Protein AF-A0A843TDV5-F1 (afdb_monomer_lite)

Radius of gyration: 25.83 Å; chains: 1; bounding box: 61×22×72 Å

Foldseek 3Di:
DPPVQVVLLVVLLVLLVVLLVQLVVVLVVLVVVLVVLVVVLVVLVVVLVVLVVVCVVPNAPDDDDDVSVVVSVVVSVVSVVVSVVSVVVSVVVCSVVVSVLSVVLSVQSVVLSVCSVVVVDRSVRSVVSVVVSCVVCVVSRD

pLDDT: mean 86.07, std 6.96, range [56.72, 94.44]

Secondary structure (DSSP, 8-state):
--HHHHHHHHHHHHHHHHHHHHHHHHHHHHHHHHHHHHHHHHHHHHHHHHHHHHHHHH--SSSSHHHHHHHHHHHHHHHHHHHHHHHHHHHHTTHHHHHHHHHHHHHHHHHHHHHHHTT-S-HHHHHHHHHHHHHH-HHHH-

Sequence (142 aa):
MQPATEDIRSFLETRIHDNLQKIDRKADRLKRVNVQMQSGNLVLTTVATLL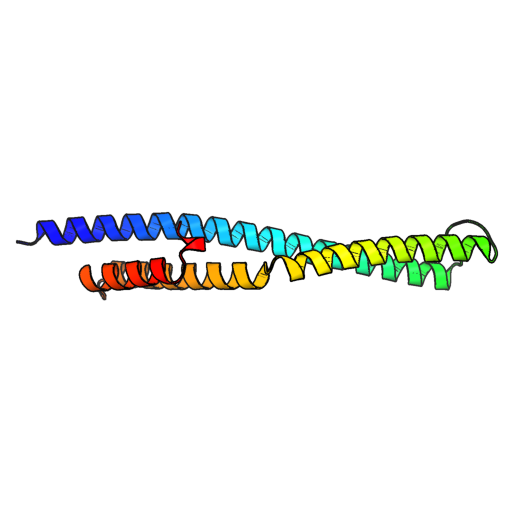AGLTAATGPMVGEGTPAWRWTCGAIAVITAAAGLFAGFHQRFRLPEKLANTLSCAGRLRSLELGLRLTRLSPQEASHEYEQLIATYPEDIA

Structure (mmCIF, N/CA/C/O backbone):
data_AF-A0A843TDV5-F1
#
_entry.id   AF-A0A843TDV5-F1
#
loop_
_atom_site.group_PDB
_atom_site.id
_atom_site.type_symbol
_atom_site.label_atom_id
_atom_site.label_alt_id
_atom_site.label_comp_id
_atom_site.label_asym_id
_atom_site.label_entity_id
_atom_site.label_seq_id
_atom_site.pdbx_PDB_ins_code
_atom_site.Cartn_x
_atom_site.Cartn_y
_atom_site.Cartn_z
_atom_site.occupancy
_atom_site.B_iso_or_equiv
_atom_site.auth_seq_id
_atom_site.auth_comp_id
_atom_site.auth_asym_id
_atom_site.auth_atom_id
_atom_site.pdbx_PDB_model_num
ATOM 1 N N . MET A 1 1 ? -32.174 -3.715 35.049 1.00 56.72 1 MET A N 1
ATOM 2 C CA . MET A 1 1 ? -31.804 -2.515 34.259 1.00 56.72 1 MET A CA 1
ATOM 3 C C . MET A 1 1 ? -30.673 -2.804 33.252 1.00 56.72 1 MET A C 1
ATOM 5 O O . MET A 1 1 ? -29.926 -1.902 32.917 1.00 56.72 1 MET A O 1
ATOM 9 N N . GLN A 1 2 ? -30.564 -4.040 32.738 1.00 60.31 2 GLN A N 1
ATOM 10 C CA . GLN A 1 2 ? -29.501 -4.496 31.823 1.00 60.31 2 GLN A CA 1
ATOM 11 C C . GLN A 1 2 ? -29.747 -4.370 30.294 1.00 60.31 2 GLN A C 1
ATOM 13 O O . GLN A 1 2 ? -28.745 -4.411 29.581 1.00 60.31 2 GLN A O 1
ATOM 18 N N . PRO A 1 3 ? -30.972 -4.172 29.750 1.00 68.62 3 PRO A N 1
ATOM 19 C CA . PRO A 1 3 ? -31.183 -4.312 28.301 1.00 68.62 3 PRO A CA 1
ATOM 20 C C . PRO A 1 3 ? -30.514 -3.202 27.469 1.00 68.62 3 PRO A C 1
ATOM 22 O O . PRO A 1 3 ? -29.982 -3.473 26.401 1.00 68.62 3 PRO A O 1
ATOM 25 N N . ALA A 1 4 ? -30.434 -1.969 27.984 1.00 76.06 4 ALA A N 1
ATOM 26 C CA . ALA A 1 4 ? -29.880 -0.838 27.229 1.00 76.06 4 ALA A CA 1
ATOM 27 C C . ALA A 1 4 ? -28.370 -0.960 26.932 1.00 76.06 4 ALA A C 1
ATOM 29 O O . ALA A 1 4 ? -27.887 -0.472 25.915 1.00 76.06 4 ALA A O 1
ATOM 30 N N . THR A 1 5 ? -27.605 -1.610 27.810 1.00 78.69 5 THR A N 1
ATOM 31 C CA . THR A 1 5 ? -26.153 -1.803 27.630 1.00 78.69 5 THR A CA 1
ATOM 32 C C . THR A 1 5 ? -25.812 -2.857 26.581 1.00 78.69 5 THR A C 1
ATOM 34 O O . THR A 1 5 ? -24.770 -2.762 25.934 1.00 78.69 5 THR A O 1
ATOM 37 N N . GLU A 1 6 ? -26.678 -3.853 26.4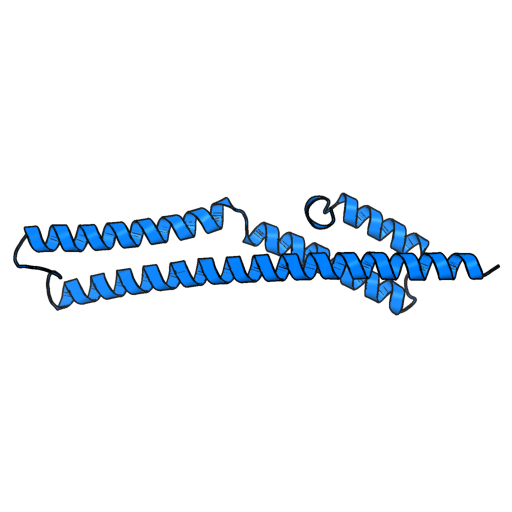13 1.00 82.31 6 GLU A N 1
ATOM 38 C CA . GLU A 1 6 ? -26.484 -4.949 25.462 1.00 82.31 6 GLU A CA 1
ATOM 39 C C . GLU A 1 6 ? -26.768 -4.485 24.021 1.00 82.31 6 GLU A C 1
ATOM 41 O O . GLU A 1 6 ? -25.994 -4.779 23.105 1.00 82.31 6 GLU A O 1
ATOM 46 N N . ASP A 1 7 ? -27.775 -3.622 23.849 1.00 86.69 7 ASP A N 1
ATOM 47 C CA . ASP A 1 7 ? -28.064 -2.942 22.579 1.00 86.69 7 ASP A CA 1
ATOM 48 C C . ASP A 1 7 ? -26.905 -2.032 22.132 1.00 86.69 7 ASP A C 1
ATOM 50 O O . ASP A 1 7 ? -26.486 -2.063 20.975 1.00 86.69 7 ASP A O 1
ATOM 54 N N . ILE A 1 8 ? -26.321 -1.254 23.052 1.00 87.06 8 ILE A N 1
ATOM 55 C CA . ILE A 1 8 ? -25.187 -0.368 22.735 1.00 87.06 8 ILE A CA 1
ATOM 56 C C . ILE A 1 8 ? -23.956 -1.176 22.311 1.00 87.06 8 ILE A C 1
ATOM 58 O O . ILE A 1 8 ? -23.283 -0.813 21.344 1.00 87.06 8 ILE A O 1
ATOM 62 N N . ARG A 1 9 ? -23.660 -2.283 23.006 1.00 88.00 9 ARG A N 1
ATOM 63 C CA . ARG A 1 9 ? -22.529 -3.155 22.664 1.00 88.00 9 ARG A CA 1
ATOM 64 C C . ARG A 1 9 ? -22.691 -3.747 21.266 1.00 88.00 9 ARG A C 1
ATOM 66 O O . ARG A 1 9 ? -21.763 -3.643 20.470 1.00 88.00 9 ARG A O 1
ATOM 73 N N . SER A 1 10 ? -23.840 -4.350 20.969 1.00 89.50 10 SER A N 1
ATOM 74 C CA . SER A 1 10 ? -24.077 -4.991 19.668 1.00 89.50 10 SER A CA 1
ATOM 75 C C . SER A 1 10 ? -24.023 -3.985 18.511 1.00 89.50 10 SER A C 1
ATOM 77 O O . SER A 1 10 ? -23.451 -4.271 17.453 1.00 89.50 10 SER A O 1
ATOM 79 N N . PHE A 1 11 ? -24.523 -2.765 18.731 1.00 90.75 11 PHE A N 1
ATOM 80 C CA . PHE A 1 11 ? -24.392 -1.666 17.779 1.00 90.75 11 PHE A CA 1
ATOM 81 C C . PHE A 1 11 ? -22.925 -1.269 17.537 1.00 90.75 11 PHE A C 1
ATOM 83 O O . PHE A 1 11 ? -22.502 -1.149 16.384 1.00 90.75 11 PHE A O 1
ATOM 90 N N . LEU A 1 12 ? -22.133 -1.097 18.602 1.00 91.19 12 LEU A N 1
ATOM 91 C CA . LEU A 1 12 ? -20.700 -0.780 18.515 1.00 91.19 12 LEU A CA 1
ATOM 92 C C . LEU A 1 12 ? -19.911 -1.875 17.801 1.00 91.19 12 LEU A C 1
ATOM 94 O O . LEU A 1 12 ? -19.130 -1.571 16.901 1.00 91.19 12 LEU A O 1
ATOM 98 N N . GLU A 1 13 ? -20.137 -3.136 18.161 1.00 91.56 13 GLU A N 1
ATOM 99 C CA . GLU A 1 13 ? -19.485 -4.278 17.519 1.00 91.56 13 GLU A CA 1
ATOM 100 C C . GLU A 1 13 ? -19.772 -4.310 16.018 1.00 91.56 13 GLU A C 1
ATOM 102 O O . GLU A 1 13 ? -18.842 -4.443 15.223 1.00 91.56 13 GLU A O 1
ATOM 107 N N . THR A 1 14 ? -21.031 -4.102 15.621 1.00 92.69 14 THR A N 1
ATOM 108 C CA . THR A 1 14 ? -21.425 -4.052 14.204 1.00 92.69 14 THR A CA 1
ATOM 109 C C . THR A 1 14 ? -20.711 -2.916 13.472 1.00 92.69 14 THR A C 1
ATOM 111 O O . THR A 1 14 ? -20.121 -3.124 12.414 1.00 92.69 14 THR A O 1
ATOM 114 N N . ARG A 1 15 ? -20.689 -1.711 14.056 1.00 91.94 15 ARG A N 1
ATOM 115 C CA . ARG A 1 15 ? -20.025 -0.539 13.461 1.00 91.94 15 ARG A CA 1
ATOM 116 C C . ARG A 1 15 ? -18.518 -0.726 13.307 1.00 91.94 15 ARG A C 1
ATOM 118 O O . ARG A 1 15 ? -17.964 -0.371 12.264 1.00 91.94 15 ARG A O 1
ATOM 125 N N . ILE A 1 16 ? -17.862 -1.263 14.333 1.00 92.75 16 ILE A N 1
ATOM 126 C CA . ILE A 1 16 ? -16.425 -1.548 14.313 1.00 92.75 16 ILE A CA 1
ATOM 127 C C . ILE A 1 16 ? -16.132 -2.596 13.244 1.00 92.75 16 ILE A C 1
ATOM 129 O O . ILE A 1 16 ? -15.230 -2.389 12.435 1.00 92.75 16 ILE A O 1
ATOM 133 N N . HIS A 1 17 ? -16.921 -3.669 13.192 1.00 93.62 17 HIS A N 1
ATOM 134 C CA . HIS A 1 17 ? -16.758 -4.737 12.215 1.00 93.62 17 HIS A CA 1
ATOM 135 C C . HIS A 1 17 ? -16.915 -4.235 10.770 1.00 93.62 17 HIS A C 1
ATOM 137 O O . HIS A 1 17 ? -16.047 -4.486 9.931 1.00 93.62 17 HIS A O 1
ATOM 143 N N . ASP A 1 18 ? -17.963 -3.455 10.488 1.00 93.62 18 ASP A N 1
ATOM 144 C CA . ASP A 1 18 ? -18.204 -2.870 9.164 1.00 93.62 18 ASP A CA 1
ATOM 145 C C . ASP A 1 18 ? -17.042 -1.976 8.712 1.00 93.62 18 ASP A C 1
ATOM 147 O O . ASP A 1 18 ? -16.581 -2.049 7.567 1.00 93.62 18 ASP A O 1
ATOM 151 N N . ASN A 1 19 ? -16.540 -1.121 9.605 1.00 92.50 19 ASN A N 1
ATOM 152 C CA . ASN A 1 19 ? -15.443 -0.212 9.279 1.00 92.50 19 ASN A CA 1
ATOM 153 C C . 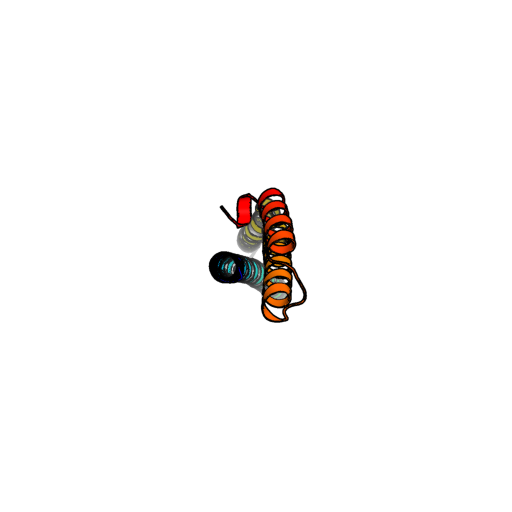ASN A 1 19 ? -14.103 -0.935 9.147 1.00 92.50 19 ASN A C 1
ATOM 155 O O . ASN A 1 19 ? -13.319 -0.608 8.255 1.00 92.50 19 ASN A O 1
ATOM 159 N N . LEU A 1 20 ? -13.871 -1.968 9.952 1.00 93.00 20 LEU A N 1
ATOM 160 C CA . LEU A 1 20 ? -12.713 -2.842 9.819 1.00 93.00 20 LEU A CA 1
ATOM 161 C C . LEU A 1 20 ? -12.721 -3.535 8.451 1.00 93.00 20 LEU A C 1
ATOM 163 O O . LEU A 1 20 ? -11.707 -3.518 7.755 1.00 93.00 20 LEU A O 1
ATOM 167 N N . GLN A 1 21 ? -13.874 -4.034 7.996 1.00 94.44 21 GLN A N 1
ATOM 168 C CA . GLN A 1 21 ? -13.994 -4.644 6.671 1.00 94.44 21 GLN A CA 1
ATOM 169 C C . GLN A 1 21 ? -13.703 -3.645 5.536 1.00 94.44 21 GLN A C 1
ATOM 171 O O . GLN A 1 21 ? -13.063 -4.000 4.541 1.00 94.44 21 GLN A O 1
ATOM 176 N N . LYS A 1 22 ? -14.148 -2.387 5.660 1.00 92.94 22 LYS A N 1
ATOM 177 C CA . LYS A 1 22 ? -13.828 -1.326 4.687 1.00 92.94 22 LYS A CA 1
ATOM 178 C C . LYS A 1 22 ? -12.331 -1.024 4.650 1.00 92.94 22 LYS A C 1
ATOM 180 O O . LYS A 1 22 ? -11.750 -0.950 3.563 1.00 92.94 22 LYS A O 1
ATOM 185 N N . ILE A 1 23 ? -11.710 -0.884 5.818 1.00 92.94 23 ILE A N 1
ATOM 186 C CA . ILE A 1 23 ? -10.284 -0.584 5.953 1.00 92.94 23 ILE A CA 1
ATOM 187 C C . ILE A 1 23 ? -9.433 -1.737 5.424 1.00 92.94 23 ILE A C 1
ATOM 189 O O . ILE A 1 23 ? -8.487 -1.485 4.683 1.00 92.94 23 ILE A O 1
ATOM 193 N N . ASP A 1 24 ? -9.797 -2.990 5.700 1.00 92.44 24 ASP A N 1
ATOM 194 C CA . ASP A 1 24 ? -9.093 -4.161 5.168 1.00 92.44 24 ASP A CA 1
ATOM 195 C C . ASP A 1 24 ? -9.138 -4.196 3.636 1.00 92.44 24 ASP A C 1
ATOM 197 O O . ASP A 1 24 ? -8.106 -4.357 2.982 1.00 92.44 24 ASP A O 1
ATOM 201 N N . ARG A 1 25 ? -10.304 -3.932 3.028 1.00 93.44 25 ARG A N 1
ATOM 202 C CA . ARG A 1 25 ? -10.416 -3.828 1.562 1.00 93.44 25 ARG A CA 1
ATOM 203 C C . ARG A 1 25 ? -9.539 -2.704 1.002 1.00 93.44 25 ARG A C 1
ATOM 205 O O . ARG A 1 25 ? -8.927 -2.870 -0.058 1.00 93.44 25 ARG A O 1
ATOM 212 N N . LYS A 1 26 ? -9.469 -1.561 1.695 1.00 91.75 26 LYS A N 1
ATOM 213 C CA . LYS A 1 26 ? -8.613 -0.425 1.314 1.00 91.75 26 LYS A CA 1
ATOM 214 C C . LYS A 1 26 ? -7.131 -0.796 1.420 1.00 91.75 26 LYS A C 1
ATOM 216 O O . LYS A 1 26 ? -6.387 -0.559 0.467 1.00 91.75 26 LYS A O 1
ATOM 221 N N . ALA A 1 27 ? -6.724 -1.438 2.514 1.00 91.56 27 ALA A N 1
ATOM 222 C CA . ALA A 1 27 ? -5.366 -1.922 2.738 1.00 91.56 27 ALA A CA 1
ATOM 223 C C . ALA A 1 27 ? -4.950 -2.944 1.670 1.00 91.56 27 ALA A C 1
ATOM 225 O O . ALA A 1 27 ? -3.884 -2.807 1.072 1.00 91.56 27 ALA A O 1
ATOM 226 N N . ASP A 1 28 ? -5.814 -3.905 1.340 1.00 92.56 28 ASP A N 1
ATOM 227 C CA . ASP A 1 28 ? -5.557 -4.905 0.300 1.00 92.56 28 ASP A CA 1
ATOM 228 C C . ASP A 1 28 ? -5.419 -4.291 -1.092 1.00 92.56 28 ASP A C 1
ATOM 230 O O . ASP A 1 28 ? -4.603 -4.739 -1.907 1.00 92.56 28 ASP A O 1
ATOM 234 N N . ARG A 1 29 ? -6.223 -3.266 -1.396 1.00 90.75 29 ARG A N 1
ATOM 235 C CA . ARG A 1 29 ? -6.111 -2.527 -2.656 1.00 90.75 29 ARG A CA 1
ATOM 236 C C . ARG A 1 29 ? -4.788 -1.766 -2.717 1.00 90.75 29 ARG A C 1
ATOM 238 O O . ARG A 1 29 ? -4.081 -1.879 -3.716 1.00 90.75 29 ARG A O 1
ATOM 245 N N . LEU A 1 30 ? -4.430 -1.045 -1.653 1.00 89.44 30 LEU A N 1
ATOM 246 C CA . LEU A 1 30 ? -3.163 -0.314 -1.561 1.00 89.44 30 LEU A CA 1
ATOM 247 C C . LEU A 1 30 ? -1.959 -1.257 -1.647 1.00 89.44 30 LEU A C 1
ATOM 249 O O . LEU A 1 30 ? -1.023 -0.979 -2.392 1.00 89.44 30 LEU A O 1
ATOM 253 N N . LYS A 1 31 ? -2.007 -2.408 -0.969 1.00 89.75 31 LYS A N 1
ATOM 254 C CA . LYS A 1 31 ? -0.968 -3.441 -1.027 1.00 89.75 31 LYS A CA 1
ATOM 255 C C . LYS A 1 31 ? -0.793 -3.979 -2.444 1.00 89.75 31 LYS A C 1
ATOM 257 O O . LYS A 1 31 ? 0.337 -4.068 -2.915 1.00 89.75 31 LYS A O 1
ATOM 262 N N . ARG A 1 32 ? -1.888 -4.297 -3.145 1.00 89.94 32 ARG A N 1
ATOM 263 C CA . ARG A 1 32 ? -1.835 -4.764 -4.541 1.00 89.94 32 ARG A CA 1
ATOM 264 C C . ARG A 1 32 ? -1.217 -3.726 -5.468 1.00 89.94 32 ARG A C 1
ATOM 266 O O . ARG A 1 32 ? -0.315 -4.075 -6.220 1.00 89.94 32 ARG A O 1
ATOM 273 N N . VAL A 1 33 ? -1.643 -2.467 -5.374 1.00 87.12 33 VAL A N 1
ATOM 274 C CA . VAL A 1 33 ? -1.075 -1.375 -6.181 1.00 87.12 33 VAL A CA 1
ATOM 275 C C . VAL A 1 33 ? 0.411 -1.185 -5.870 1.00 87.12 33 VAL A C 1
ATOM 277 O O . VAL A 1 33 ? 1.221 -1.084 -6.786 1.00 87.12 33 VAL A O 1
ATOM 280 N N . ASN A 1 34 ? 0.787 -1.208 -4.589 1.00 85.81 34 ASN A N 1
ATOM 281 C CA . ASN A 1 34 ? 2.176 -1.092 -4.156 1.00 85.81 34 ASN A CA 1
ATOM 282 C C . ASN A 1 34 ? 3.051 -2.218 -4.728 1.00 85.81 34 ASN A C 1
ATOM 284 O O . ASN A 1 34 ? 4.105 -1.947 -5.297 1.00 85.81 34 ASN A O 1
ATOM 288 N N . VAL A 1 35 ? 2.593 -3.470 -4.622 1.00 87.50 35 VAL A N 1
ATOM 289 C CA . VAL A 1 35 ? 3.300 -4.638 -5.167 1.00 87.50 35 VAL A CA 1
ATOM 290 C C . VAL A 1 35 ? 3.402 -4.551 -6.686 1.00 87.50 35 VAL A C 1
ATOM 292 O O . VAL A 1 35 ? 4.491 -4.740 -7.212 1.00 87.50 35 VAL A O 1
ATOM 295 N N . GLN A 1 36 ? 2.317 -4.204 -7.385 1.00 85.94 36 GLN A N 1
ATOM 296 C CA . GLN A 1 36 ? 2.310 -4.070 -8.846 1.00 85.94 36 GLN A CA 1
ATOM 297 C C . GLN A 1 36 ? 3.285 -2.993 -9.340 1.00 85.94 36 GLN A C 1
ATOM 299 O O . GLN A 1 36 ? 4.017 -3.222 -10.302 1.00 85.94 36 GLN A O 1
ATOM 304 N N . MET A 1 37 ? 3.330 -1.835 -8.674 1.00 81.12 37 MET A N 1
ATOM 305 C CA . MET A 1 37 ? 4.267 -0.762 -9.019 1.00 81.12 37 MET A CA 1
ATOM 306 C C . MET A 1 37 ? 5.719 -1.174 -8.765 1.00 81.12 37 MET A C 1
ATOM 308 O O . MET A 1 37 ? 6.573 -0.963 -9.626 1.00 81.12 37 MET A O 1
ATOM 312 N N . GLN A 1 38 ? 6.003 -1.798 -7.616 1.00 83.56 38 GLN A N 1
ATOM 313 C CA . GLN A 1 38 ? 7.354 -2.261 -7.292 1.00 83.56 38 GLN A CA 1
ATOM 314 C C . GLN A 1 38 ? 7.824 -3.367 -8.240 1.00 83.56 38 GLN A C 1
ATOM 316 O O . GLN A 1 38 ? 8.940 -3.290 -8.752 1.00 83.56 38 GLN A O 1
ATOM 321 N N . SER A 1 39 ? 6.976 -4.359 -8.529 1.00 83.31 39 SER A N 1
ATOM 322 C CA . SER A 1 39 ? 7.317 -5.432 -9.465 1.00 83.31 39 SER A CA 1
ATOM 323 C C . SER A 1 39 ? 7.511 -4.904 -10.884 1.00 83.31 39 SER A C 1
ATOM 325 O O . SER A 1 39 ? 8.446 -5.318 -11.558 1.00 83.31 39 SER A O 1
ATOM 327 N N . GLY A 1 40 ? 6.672 -3.962 -11.332 1.00 83.06 40 GLY A N 1
ATOM 328 C CA . GLY A 1 40 ? 6.801 -3.346 -12.654 1.00 83.06 40 GLY A CA 1
ATOM 329 C C . GLY A 1 40 ? 8.120 -2.591 -12.811 1.00 83.06 40 GLY A C 1
ATOM 330 O O . GLY A 1 40 ? 8.822 -2.778 -13.804 1.00 83.06 40 GLY A O 1
ATOM 331 N N . ASN A 1 41 ? 8.501 -1.807 -11.798 1.00 82.38 41 ASN A N 1
ATOM 332 C CA . ASN A 1 41 ? 9.791 -1.124 -11.785 1.00 82.38 41 ASN A CA 1
ATOM 333 C C . ASN A 1 41 ? 10.961 -2.119 -11.815 1.00 82.38 41 ASN A C 1
ATOM 335 O O . ASN A 1 41 ? 11.874 -1.959 -12.618 1.00 82.38 41 ASN A O 1
ATOM 339 N N . LEU A 1 42 ? 10.912 -3.174 -10.992 1.00 85.31 42 LEU A N 1
ATOM 340 C CA . LEU A 1 42 ? 11.964 -4.192 -10.940 1.00 85.31 42 LEU A CA 1
ATOM 341 C C . LEU A 1 42 ? 12.140 -4.914 -12.286 1.00 85.31 42 LEU A C 1
ATOM 343 O O . LEU A 1 42 ? 13.263 -5.157 -12.723 1.00 85.31 42 LEU A O 1
ATOM 347 N N . VAL A 1 43 ? 11.039 -5.250 -12.961 1.00 87.19 43 VAL A N 1
ATOM 348 C CA . VAL A 1 43 ? 11.088 -5.896 -14.280 1.00 87.19 43 VAL A CA 1
ATOM 349 C C . VAL A 1 43 ? 11.687 -4.951 -15.318 1.00 87.19 43 VAL A C 1
ATOM 351 O O . VAL A 1 43 ? 12.579 -5.361 -16.054 1.00 87.19 43 VAL A O 1
ATOM 354 N N . LEU A 1 44 ? 11.257 -3.686 -15.356 1.00 82.12 44 LEU A N 1
ATOM 355 C CA . LEU A 1 44 ? 11.787 -2.702 -16.305 1.00 82.12 44 LEU A CA 1
ATOM 356 C C . LEU A 1 44 ? 13.286 -2.459 -16.111 1.00 82.12 44 LEU A C 1
ATOM 358 O O . LEU A 1 44 ? 14.026 -2.441 -17.094 1.00 82.12 44 LEU A O 1
ATOM 362 N N . THR A 1 45 ? 13.750 -2.312 -14.867 1.00 83.06 45 THR A N 1
ATOM 363 C CA . THR A 1 45 ? 15.180 -2.134 -14.583 1.00 83.06 45 THR A CA 1
ATOM 364 C C . THR A 1 45 ? 15.980 -3.381 -14.940 1.00 83.06 45 THR A C 1
ATOM 366 O O . THR A 1 45 ? 17.002 -3.267 -15.609 1.00 83.06 45 THR A O 1
ATOM 369 N N . THR A 1 46 ? 15.483 -4.574 -14.598 1.00 87.69 46 THR A N 1
ATOM 370 C CA . THR A 1 46 ? 16.133 -5.844 -14.959 1.00 87.69 46 THR A CA 1
ATOM 371 C C . THR A 1 46 ? 16.257 -5.997 -16.474 1.00 87.69 46 THR A C 1
ATOM 373 O O . THR A 1 46 ? 17.329 -6.330 -16.974 1.00 87.69 46 THR A O 1
ATOM 376 N N . VAL A 1 47 ? 15.188 -5.705 -17.224 1.00 86.50 47 VAL A N 1
ATOM 377 C CA . VAL A 1 47 ? 15.196 -5.751 -18.693 1.00 86.50 47 VAL A CA 1
ATOM 378 C C . VAL A 1 47 ? 16.173 -4.726 -19.264 1.00 86.50 47 VAL A C 1
ATOM 380 O O . VAL A 1 47 ? 16.960 -5.075 -20.139 1.00 86.50 47 VAL A O 1
ATOM 383 N N . ALA A 1 48 ? 16.188 -3.492 -18.755 1.00 83.31 48 ALA A N 1
ATOM 384 C CA . ALA A 1 48 ? 17.139 -2.473 -19.195 1.00 83.31 48 ALA A CA 1
ATOM 385 C C . ALA A 1 48 ? 18.595 -2.911 -18.968 1.00 83.31 48 ALA A C 1
ATOM 387 O O . ALA A 1 48 ? 19.425 -2.774 -19.867 1.00 83.31 48 ALA A O 1
ATOM 388 N N . THR A 1 49 ? 18.901 -3.482 -17.799 1.00 87.06 49 THR A N 1
ATOM 389 C CA . THR A 1 49 ? 20.241 -3.985 -17.467 1.00 87.06 49 THR A CA 1
ATOM 390 C C . THR A 1 49 ? 20.636 -5.176 -18.335 1.00 87.06 49 THR A C 1
ATOM 392 O O . THR A 1 49 ? 21.765 -5.220 -18.820 1.00 87.06 49 THR A O 1
ATOM 395 N N . LEU A 1 50 ? 19.719 -6.117 -18.581 1.00 88.62 50 LEU A N 1
ATOM 396 C CA . LEU A 1 50 ? 19.970 -7.257 -19.466 1.00 88.62 50 LEU A CA 1
ATOM 397 C C . LEU A 1 50 ? 20.223 -6.810 -20.904 1.00 88.62 50 LEU A C 1
ATOM 399 O O . LEU A 1 50 ? 21.174 -7.276 -21.524 1.00 88.62 50 LEU A O 1
ATOM 403 N N . LEU A 1 51 ? 19.417 -5.880 -21.421 1.00 85.50 51 LEU A N 1
ATOM 404 C CA . LEU A 1 51 ? 19.606 -5.318 -22.756 1.00 85.50 51 LEU A CA 1
ATOM 405 C C . LEU A 1 51 ? 20.943 -4.585 -22.865 1.00 85.50 51 LEU A C 1
ATOM 407 O O . LEU A 1 51 ? 21.673 -4.801 -23.828 1.00 85.50 51 LEU A O 1
ATOM 411 N N . ALA A 1 52 ? 21.303 -3.781 -21.864 1.00 84.38 52 ALA A N 1
ATOM 412 C CA . ALA A 1 52 ? 22.600 -3.116 -21.817 1.00 84.38 52 ALA A CA 1
ATOM 413 C C . ALA A 1 52 ? 23.757 -4.132 -21.824 1.00 84.38 52 ALA A C 1
ATOM 415 O O . ALA A 1 52 ? 24.668 -4.015 -22.642 1.00 84.38 52 ALA A O 1
ATOM 416 N N . GLY A 1 53 ? 23.689 -5.167 -20.981 1.00 87.94 53 GLY A N 1
ATOM 417 C CA . GLY A 1 53 ? 24.701 -6.224 -20.919 1.00 87.94 53 GLY A CA 1
ATOM 418 C C . GLY A 1 53 ? 24.821 -7.018 -22.222 1.00 87.94 53 GLY A C 1
ATOM 419 O O . GLY A 1 53 ? 25.929 -7.245 -22.703 1.00 87.94 53 GLY A O 1
ATOM 420 N N . LEU A 1 54 ? 23.689 -7.376 -22.835 1.00 86.75 54 LEU A N 1
ATOM 421 C CA . LEU A 1 54 ? 23.668 -8.073 -24.118 1.00 86.75 54 LEU A CA 1
ATOM 422 C C . LEU A 1 54 ? 24.298 -7.206 -25.210 1.00 86.75 54 LEU A C 1
ATOM 424 O O . LEU A 1 54 ? 25.187 -7.672 -25.910 1.00 86.75 54 LEU A O 1
ATOM 428 N N . THR A 1 55 ? 23.920 -5.929 -25.299 1.00 86.50 55 THR A N 1
ATOM 429 C CA . THR A 1 55 ? 24.473 -5.015 -26.314 1.00 86.50 55 THR A CA 1
ATOM 430 C C . THR A 1 55 ? 25.964 -4.749 -26.138 1.00 86.50 55 THR A C 1
ATOM 432 O O . THR A 1 55 ? 26.680 -4.586 -27.123 1.00 86.50 55 THR A O 1
ATOM 435 N N . ALA A 1 56 ? 26.467 -4.771 -24.902 1.00 83.81 56 ALA A N 1
ATOM 436 C CA . ALA A 1 56 ? 27.899 -4.696 -24.640 1.00 83.81 56 ALA A CA 1
ATOM 437 C C . ALA A 1 56 ? 28.651 -5.950 -25.127 1.00 83.81 56 ALA A C 1
ATOM 439 O O . ALA A 1 56 ? 29.793 -5.836 -25.565 1.00 83.81 56 ALA A O 1
ATOM 440 N N . ALA A 1 57 ? 28.021 -7.129 -25.074 1.00 87.81 57 ALA A N 1
ATOM 441 C CA . ALA A 1 57 ? 28.631 -8.397 -25.473 1.00 87.81 57 ALA A CA 1
ATOM 442 C C . ALA A 1 57 ? 28.499 -8.701 -26.976 1.00 87.81 57 ALA A C 1
ATOM 444 O O . ALA A 1 57 ? 29.439 -9.208 -27.582 1.00 87.81 57 ALA A O 1
ATOM 445 N N . THR A 1 58 ? 27.344 -8.414 -27.584 1.00 87.25 58 THR A N 1
ATOM 446 C CA . THR A 1 58 ? 27.028 -8.784 -28.976 1.00 87.25 58 THR A CA 1
ATOM 447 C C . THR A 1 58 ? 27.131 -7.623 -29.962 1.00 87.25 58 THR A C 1
ATOM 449 O O . THR A 1 58 ? 27.023 -7.842 -31.165 1.00 87.25 58 THR A O 1
ATOM 452 N N . GLY A 1 59 ? 27.323 -6.392 -29.478 1.00 83.62 59 GLY A N 1
ATOM 453 C CA . GLY A 1 59 ? 27.232 -5.179 -30.288 1.00 83.62 59 GLY A CA 1
ATOM 454 C C . GLY A 1 59 ? 25.818 -4.572 -30.309 1.00 83.62 59 GLY A C 1
ATOM 455 O O . GLY A 1 59 ? 24.917 -5.039 -29.607 1.00 83.62 59 GLY A O 1
ATOM 456 N N . PRO A 1 60 ? 25.610 -3.485 -31.074 1.00 82.50 60 PRO A N 1
ATOM 457 C CA . PRO A 1 60 ? 24.367 -2.715 -31.058 1.00 82.50 60 PRO A CA 1
ATOM 458 C C . PRO A 1 60 ? 23.170 -3.517 -31.601 1.00 82.50 60 PRO A C 1
ATOM 460 O O . PRO A 1 60 ? 23.327 -4.386 -32.451 1.00 82.50 60 PRO A O 1
ATOM 463 N N . MET A 1 61 ? 21.951 -3.210 -31.131 1.00 75.31 61 MET A N 1
ATOM 464 C CA . MET A 1 61 ? 20.759 -4.028 -31.436 1.00 75.31 61 MET A CA 1
ATOM 465 C C . MET A 1 61 ? 20.340 -4.008 -32.913 1.00 75.31 61 MET A C 1
ATOM 467 O O . MET A 1 61 ? 19.736 -4.967 -33.387 1.00 75.31 61 MET A O 1
ATOM 471 N N . VAL A 1 62 ? 20.590 -2.904 -33.625 1.00 79.38 62 VAL A N 1
ATOM 472 C CA . VAL A 1 62 ? 20.184 -2.725 -35.027 1.00 79.38 62 VAL A CA 1
ATOM 473 C C . VAL A 1 62 ? 21.265 -1.964 -35.789 1.00 79.38 62 VAL A C 1
ATOM 475 O O . VAL A 1 62 ? 21.524 -0.798 -35.492 1.00 79.38 62 VAL A O 1
ATOM 478 N N . GLY A 1 63 ? 21.837 -2.603 -36.811 1.00 81.75 63 GLY A N 1
ATOM 479 C CA . GLY A 1 63 ? 22.843 -2.018 -37.702 1.00 81.75 63 GLY A CA 1
ATOM 480 C C . GLY A 1 63 ? 24.269 -2.065 -37.147 1.00 81.75 63 GLY A C 1
ATOM 481 O O . GLY A 1 63 ? 24.532 -2.676 -36.118 1.00 81.75 63 GLY A O 1
ATOM 482 N N . GLU A 1 64 ? 25.192 -1.392 -37.833 1.00 84.44 64 GLU A N 1
ATOM 483 C CA . GLU A 1 64 ? 26.610 -1.338 -37.466 1.00 84.44 64 GLU A CA 1
ATOM 484 C C . GLU A 1 64 ? 27.099 0.111 -37.300 1.00 84.44 64 GLU A C 1
ATOM 486 O O . GLU A 1 64 ? 26.520 1.066 -37.826 1.00 84.44 64 GLU A O 1
ATOM 491 N N . GLY A 1 65 ? 28.189 0.281 -36.549 1.00 85.69 65 GLY A N 1
ATOM 492 C CA . GLY A 1 65 ? 28.857 1.569 -36.365 1.00 85.69 65 GLY A CA 1
ATOM 493 C C . GLY A 1 65 ? 28.177 2.530 -35.381 1.00 85.69 65 GLY A C 1
ATOM 494 O O . GLY A 1 65 ? 27.272 2.185 -34.619 1.00 85.69 65 GLY A O 1
ATOM 495 N N . THR A 1 66 ? 28.649 3.779 -35.363 1.00 85.38 66 THR A N 1
ATOM 496 C CA . THR A 1 66 ? 28.218 4.826 -34.416 1.00 85.38 66 THR A CA 1
ATOM 497 C C . THR A 1 66 ? 26.704 5.108 -34.410 1.00 85.38 66 THR A C 1
ATOM 499 O O . THR A 1 66 ? 26.159 5.321 -33.323 1.00 85.38 66 THR A O 1
ATOM 502 N N . PRO A 1 67 ? 25.978 5.109 -35.550 1.00 85.56 67 PRO A N 1
ATOM 503 C CA . PRO A 1 67 ? 24.531 5.344 -35.552 1.00 85.56 67 PRO A CA 1
ATOM 504 C C . PRO A 1 67 ? 23.748 4.264 -34.792 1.00 85.56 67 PRO A C 1
ATOM 506 O O . PRO A 1 67 ? 22.824 4.589 -34.048 1.00 85.56 67 PRO A O 1
ATOM 509 N N . ALA A 1 68 ? 24.152 2.998 -34.920 1.00 83.25 68 ALA A N 1
ATOM 510 C CA . ALA A 1 68 ? 23.523 1.855 -34.258 1.00 83.25 68 ALA A CA 1
ATOM 511 C C . ALA A 1 68 ? 23.638 1.938 -32.723 1.00 83.25 68 ALA A C 1
ATOM 513 O O . ALA A 1 68 ? 22.677 1.688 -31.985 1.00 83.25 68 ALA A O 1
ATOM 514 N N . TRP A 1 69 ? 24.792 2.394 -32.229 1.00 83.50 69 TRP A N 1
ATOM 515 C CA . TRP A 1 69 ? 25.007 2.660 -30.806 1.00 83.50 69 TRP A CA 1
ATOM 516 C C . TRP A 1 69 ? 24.139 3.802 -30.276 1.00 83.50 69 TRP A C 1
ATOM 518 O O . TRP A 1 69 ? 23.596 3.696 -29.179 1.00 83.50 69 TRP A O 1
ATOM 528 N N . ARG A 1 70 ? 23.936 4.870 -31.058 1.00 87.75 70 ARG A N 1
ATOM 529 C CA . ARG A 1 70 ? 23.062 5.986 -30.653 1.00 87.75 70 ARG A CA 1
ATOM 530 C C . ARG A 1 70 ? 21.614 5.537 -30.474 1.00 87.75 70 ARG A C 1
ATOM 532 O O . ARG A 1 70 ? 20.990 5.923 -29.490 1.00 87.75 70 ARG A O 1
ATOM 539 N N . TRP A 1 71 ? 21.103 4.701 -31.377 1.00 86.62 71 TRP A N 1
ATOM 540 C CA . TRP A 1 71 ? 19.759 4.129 -31.254 1.00 86.62 71 TRP A CA 1
ATOM 541 C C . TRP A 1 71 ? 19.631 3.202 -30.047 1.00 86.62 71 TRP A C 1
ATOM 543 O O . TRP A 1 71 ? 18.677 3.324 -29.284 1.00 86.62 71 TRP A O 1
ATOM 553 N N . THR A 1 72 ? 20.621 2.334 -29.836 1.00 83.62 72 THR A N 1
ATOM 554 C CA . THR A 1 72 ? 20.653 1.404 -28.698 1.00 83.62 72 THR A CA 1
ATOM 555 C C . THR A 1 72 ? 20.650 2.157 -27.364 1.00 83.62 72 THR A C 1
ATOM 557 O O . THR A 1 72 ? 19.800 1.910 -26.508 1.00 83.62 72 THR A O 1
ATOM 560 N N . CYS A 1 73 ? 21.535 3.146 -27.208 1.00 84.81 73 CYS A N 1
ATOM 561 C CA . CYS A 1 73 ? 21.579 3.994 -26.017 1.00 84.81 73 CYS A CA 1
ATOM 562 C C . CYS A 1 73 ? 20.296 4.820 -25.847 1.00 84.81 73 CYS A C 1
ATOM 564 O O . CYS A 1 73 ? 19.823 4.983 -24.726 1.00 84.81 73 CYS A O 1
ATOM 566 N N . GLY A 1 74 ? 19.705 5.307 -26.944 1.00 86.62 74 GLY A N 1
ATOM 567 C CA . GLY A 1 74 ? 18.423 6.010 -26.919 1.00 86.62 74 GLY A CA 1
ATOM 568 C C . GLY A 1 74 ? 17.283 5.130 -26.400 1.00 86.62 74 GLY A C 1
ATOM 569 O O . GLY A 1 74 ? 16.536 5.552 -25.521 1.00 86.62 74 GLY A O 1
ATOM 570 N N . ALA A 1 75 ? 17.189 3.886 -26.875 1.00 85.50 75 ALA A N 1
ATOM 571 C CA . ALA A 1 75 ? 16.191 2.927 -26.407 1.00 85.50 75 ALA A CA 1
ATOM 572 C C . ALA A 1 75 ? 16.371 2.601 -24.915 1.00 85.50 75 ALA A C 1
ATOM 574 O O . ALA A 1 75 ? 15.410 2.669 -24.148 1.00 85.50 75 ALA A O 1
ATOM 575 N N . ILE A 1 76 ? 17.606 2.326 -24.477 1.00 85.31 76 ILE A N 1
ATOM 576 C CA . ILE A 1 76 ? 17.919 2.071 -23.062 1.00 85.31 76 ILE A CA 1
ATOM 577 C C . ILE A 1 76 ? 17.566 3.288 -22.198 1.00 85.31 76 ILE A C 1
ATOM 579 O O . ILE A 1 76 ? 16.977 3.128 -21.127 1.00 85.31 76 ILE A O 1
ATOM 583 N N . ALA A 1 77 ? 17.867 4.505 -22.660 1.00 86.31 77 ALA A N 1
ATOM 584 C CA . ALA A 1 77 ? 17.535 5.734 -21.945 1.00 86.31 77 ALA A CA 1
ATOM 585 C C . ALA A 1 77 ? 16.018 5.917 -21.786 1.00 86.31 77 ALA A C 1
ATOM 587 O O . ALA A 1 77 ? 15.567 6.270 -20.699 1.00 86.31 77 ALA A O 1
ATOM 588 N N . VAL A 1 78 ? 15.222 5.620 -22.820 1.00 87.81 78 VAL A N 1
ATOM 589 C CA . VAL A 1 78 ? 13.751 5.673 -22.744 1.00 87.81 78 VAL A CA 1
ATOM 590 C C . VAL A 1 78 ? 13.209 4.646 -21.750 1.00 87.81 78 VAL A C 1
ATOM 592 O O . VAL A 1 78 ? 12.383 4.995 -20.907 1.00 87.81 78 VAL A O 1
ATOM 595 N N . ILE A 1 79 ? 13.696 3.401 -21.794 1.00 85.31 79 ILE A N 1
ATOM 596 C CA . ILE A 1 79 ? 13.278 2.348 -20.852 1.00 85.31 79 ILE A CA 1
ATOM 597 C C . ILE A 1 79 ? 13.639 2.747 -19.413 1.00 85.31 79 ILE A C 1
ATOM 599 O O . ILE A 1 79 ? 12.818 2.626 -18.503 1.00 85.31 79 ILE A O 1
ATOM 603 N N . THR A 1 80 ? 14.842 3.284 -19.211 1.00 82.56 80 THR A N 1
ATOM 604 C CA . THR A 1 80 ? 15.320 3.735 -17.896 1.00 82.56 80 THR A CA 1
ATOM 605 C C . THR A 1 80 ? 14.511 4.927 -17.383 1.00 82.56 80 THR A C 1
ATOM 607 O O . THR A 1 80 ? 14.131 4.957 -16.214 1.00 82.56 80 THR A O 1
ATOM 610 N N . ALA A 1 81 ? 14.184 5.889 -18.250 1.00 84.00 81 ALA A N 1
ATOM 611 C CA . ALA A 1 81 ? 13.330 7.019 -17.898 1.00 84.00 81 ALA A CA 1
ATOM 612 C C . ALA A 1 81 ? 11.915 6.559 -17.515 1.00 84.00 81 ALA A C 1
ATOM 614 O O . ALA A 1 81 ? 11.365 7.034 -16.522 1.00 84.00 81 ALA A O 1
ATOM 615 N N . ALA A 1 82 ? 11.345 5.594 -18.245 1.00 81.50 82 ALA A N 1
ATOM 616 C CA . ALA A 1 82 ? 10.052 5.004 -17.911 1.00 81.50 82 ALA A CA 1
ATOM 617 C C . ALA A 1 82 ? 10.081 4.319 -16.534 1.00 81.50 82 ALA A C 1
ATOM 619 O O . ALA A 1 82 ? 9.199 4.572 -15.713 1.00 81.50 82 ALA A O 1
ATOM 620 N N . ALA A 1 83 ? 11.118 3.530 -16.235 1.00 79.25 83 ALA A N 1
ATOM 621 C CA . ALA A 1 83 ? 11.317 2.938 -14.908 1.00 79.25 83 ALA A CA 1
ATOM 622 C C . ALA A 1 83 ? 11.408 4.016 -13.807 1.00 79.25 83 ALA A C 1
ATOM 624 O O . ALA A 1 83 ? 10.732 3.932 -12.780 1.00 79.25 83 ALA A O 1
ATOM 625 N N . GLY A 1 84 ? 12.161 5.091 -14.065 1.00 79.50 84 GLY A N 1
ATOM 626 C CA . GLY A 1 84 ? 12.265 6.244 -13.170 1.00 79.50 84 GLY A CA 1
ATOM 627 C C . GLY A 1 84 ? 10.922 6.930 -12.899 1.00 79.50 84 GLY A C 1
ATOM 628 O O . GLY A 1 84 ? 10.656 7.316 -11.761 1.00 79.50 84 GLY A O 1
ATOM 629 N N . LEU A 1 85 ? 10.038 7.031 -13.897 1.00 81.12 85 LEU A N 1
ATOM 630 C CA . LEU A 1 85 ? 8.683 7.562 -13.708 1.00 81.12 85 LEU A CA 1
ATOM 631 C C . LEU A 1 85 ? 7.838 6.666 -12.796 1.00 81.12 85 LEU A C 1
ATOM 633 O O . LEU A 1 85 ? 7.152 7.191 -11.920 1.00 81.12 85 LEU A O 1
ATOM 637 N N . PHE A 1 86 ? 7.917 5.339 -12.938 1.00 75.69 86 PHE A N 1
ATOM 638 C CA . PHE A 1 86 ? 7.229 4.411 -12.031 1.00 75.69 86 PHE A CA 1
ATOM 639 C C . PHE A 1 86 ? 7.739 4.533 -10.590 1.00 75.69 86 PHE A C 1
ATOM 641 O O . PHE A 1 86 ? 6.934 4.580 -9.658 1.00 75.69 86 PHE A O 1
ATOM 648 N N . ALA A 1 87 ? 9.056 4.654 -10.402 1.00 75.06 87 ALA A N 1
ATOM 649 C CA . ALA A 1 87 ? 9.657 4.870 -9.087 1.00 75.06 87 ALA A CA 1
ATOM 650 C C . ALA A 1 87 ? 9.266 6.234 -8.482 1.00 75.06 87 ALA A C 1
ATOM 652 O O . ALA A 1 87 ? 8.876 6.317 -7.318 1.00 75.06 87 ALA A O 1
ATOM 653 N N . GLY A 1 88 ? 9.295 7.303 -9.281 1.00 77.38 88 GLY A N 1
ATOM 654 C CA . GLY A 1 88 ? 8.906 8.645 -8.845 1.00 77.38 88 GLY A CA 1
ATOM 655 C C . GLY A 1 88 ? 7.418 8.749 -8.502 1.00 77.38 88 GLY A C 1
ATOM 656 O O . GLY A 1 88 ? 7.048 9.404 -7.527 1.00 77.38 88 GLY A O 1
ATOM 657 N N . PHE A 1 89 ? 6.554 8.065 -9.255 1.00 76.56 89 PHE A N 1
ATOM 658 C CA . PHE A 1 89 ? 5.125 7.976 -8.953 1.00 76.56 89 PHE A CA 1
ATOM 659 C C . PHE A 1 89 ? 4.891 7.213 -7.643 1.00 76.56 89 PHE A C 1
ATOM 661 O O . PHE A 1 89 ? 4.133 7.664 -6.789 1.00 76.56 89 PHE A O 1
ATOM 668 N N . HIS A 1 90 ? 5.603 6.109 -7.417 1.00 71.38 90 HIS A N 1
ATOM 669 C CA . HIS A 1 90 ? 5.523 5.358 -6.161 1.00 71.38 90 HIS A CA 1
ATOM 670 C C . HIS A 1 90 ? 5.838 6.231 -4.932 1.00 71.38 90 HIS A C 1
ATOM 672 O O . HIS A 1 90 ? 5.085 6.223 -3.955 1.00 71.38 90 HIS A O 1
ATOM 678 N N . GLN A 1 91 ? 6.875 7.068 -5.026 1.00 75.06 91 GLN A N 1
ATOM 679 C CA . GLN A 1 91 ? 7.313 7.948 -3.941 1.00 75.06 91 GLN A CA 1
ATOM 680 C C . GLN A 1 91 ? 6.391 9.166 -3.743 1.00 75.06 91 GLN A C 1
ATOM 682 O O . GLN A 1 91 ? 6.105 9.568 -2.615 1.00 75.06 91 GLN A O 1
ATOM 687 N N . ARG A 1 92 ? 5.875 9.755 -4.832 1.00 75.31 92 ARG A N 1
ATOM 688 C CA . ARG A 1 92 ? 5.057 10.980 -4.767 1.00 75.31 92 ARG A CA 1
ATOM 689 C C . ARG A 1 92 ? 3.661 10.740 -4.196 1.00 75.31 92 ARG A C 1
ATOM 691 O O . ARG A 1 92 ? 3.103 11.634 -3.565 1.00 75.31 92 ARG A O 1
ATOM 698 N N . PHE A 1 93 ? 3.102 9.547 -4.386 1.00 76.94 93 PHE A N 1
ATOM 699 C CA . PHE A 1 93 ? 1.756 9.224 -3.902 1.00 76.94 93 PHE A CA 1
ATOM 700 C C . PHE A 1 93 ? 1.706 8.817 -2.428 1.00 76.94 93 PHE A C 1
ATOM 702 O O . PHE A 1 93 ? 0.612 8.560 -1.919 1.00 76.94 93 PHE A O 1
ATOM 709 N N . ARG A 1 94 ? 2.861 8.778 -1.742 1.00 84.19 94 ARG A N 1
ATOM 710 C CA . ARG A 1 94 ? 2.975 8.355 -0.339 1.00 84.19 94 ARG A CA 1
ATOM 711 C C . ARG A 1 94 ? 2.205 7.059 -0.060 1.00 84.19 94 ARG A C 1
ATOM 713 O O . ARG A 1 94 ? 1.557 6.899 0.971 1.00 84.19 94 ARG A O 1
ATOM 720 N N . LEU A 1 95 ? 2.183 6.157 -1.046 1.00 82.00 95 LEU A N 1
ATOM 721 C CA . LEU A 1 95 ? 1.489 4.876 -0.960 1.00 82.00 95 LEU A CA 1
ATOM 722 C C . LEU A 1 95 ? 1.971 4.029 0.222 1.00 82.00 95 LEU A C 1
ATOM 724 O O . LEU A 1 95 ? 1.101 3.471 0.893 1.00 82.00 95 LEU A O 1
ATOM 728 N N . PRO A 1 96 ? 3.286 3.925 0.517 1.00 83.62 96 PRO A N 1
ATOM 729 C CA . PRO A 1 96 ? 3.727 3.167 1.679 1.00 83.62 96 PRO A CA 1
ATOM 730 C C . PRO A 1 96 ? 3.287 3.820 2.993 1.00 83.62 96 PRO A C 1
ATOM 732 O O . PRO A 1 96 ? 2.842 3.103 3.884 1.00 83.62 96 PRO A O 1
ATOM 735 N N . GLU A 1 97 ? 3.313 5.151 3.108 1.00 89.44 97 GLU A N 1
ATOM 736 C CA . GLU A 1 97 ? 2.821 5.852 4.299 1.00 89.44 97 GLU A CA 1
ATOM 737 C C . GLU A 1 97 ? 1.305 5.691 4.458 1.00 89.44 97 GLU A C 1
ATOM 739 O O . GLU A 1 97 ? 0.830 5.397 5.552 1.00 89.44 97 GLU A O 1
ATOM 744 N N . LYS A 1 98 ? 0.536 5.813 3.367 1.00 88.88 98 LYS A N 1
ATOM 745 C CA . LYS A 1 98 ? -0.913 5.566 3.377 1.00 88.88 98 LYS A CA 1
ATOM 746 C C . LYS A 1 98 ? -1.225 4.133 3.785 1.00 88.88 98 LYS A C 1
ATOM 748 O O . LYS A 1 98 ? -2.063 3.923 4.650 1.00 88.88 98 LYS A O 1
ATOM 753 N N . LEU A 1 99 ? -0.524 3.154 3.215 1.00 89.56 99 LEU A N 1
ATOM 754 C CA . LEU A 1 99 ? -0.684 1.750 3.579 1.00 89.56 99 LEU A CA 1
ATOM 755 C C . LEU A 1 99 ? -0.340 1.511 5.057 1.00 89.56 99 LEU A C 1
ATOM 757 O O . LEU A 1 99 ? -1.089 0.819 5.740 1.00 89.56 99 LEU A O 1
ATOM 761 N N . ALA A 1 100 ? 0.750 2.094 5.560 1.00 91.69 100 ALA A N 1
ATOM 762 C CA . ALA A 1 100 ? 1.145 1.980 6.962 1.00 91.69 100 ALA A CA 1
ATOM 763 C C . ALA A 1 100 ? 0.097 2.593 7.904 1.00 91.69 100 ALA A C 1
ATOM 765 O O . ALA A 1 100 ? -0.266 1.970 8.902 1.00 91.69 100 ALA A O 1
ATOM 766 N N . ASN A 1 101 ? -0.441 3.766 7.561 1.00 92.12 101 ASN A N 1
ATOM 767 C CA . ASN A 1 101 ? -1.505 4.418 8.323 1.00 92.12 101 ASN A CA 1
ATOM 768 C C . ASN A 1 101 ? -2.787 3.578 8.335 1.00 92.12 101 ASN A C 1
ATOM 770 O O . ASN A 1 101 ? -3.315 3.297 9.410 1.00 92.12 101 ASN A O 1
ATOM 774 N N . THR A 1 102 ? -3.230 3.091 7.171 1.00 92.69 102 THR A N 1
ATOM 775 C CA . THR A 1 102 ? -4.412 2.226 7.056 1.00 92.69 102 THR A CA 1
ATOM 776 C C . THR A 1 102 ? -4.229 0.922 7.847 1.00 92.69 102 THR A C 1
ATOM 778 O O . THR A 1 102 ? -5.145 0.500 8.547 1.00 92.69 102 THR A O 1
ATOM 781 N N . LEU A 1 103 ? -3.045 0.299 7.803 1.00 93.19 103 LEU A N 1
ATOM 782 C CA . LEU A 1 103 ? -2.740 -0.905 8.589 1.00 93.19 103 LEU A CA 1
ATOM 783 C C . LEU A 1 103 ? -2.706 -0.628 10.098 1.00 93.19 103 LEU A C 1
ATOM 785 O O . LEU A 1 103 ? -3.182 -1.452 10.877 1.00 93.19 103 LEU A O 1
ATOM 789 N N . SER A 1 104 ? -2.176 0.523 10.516 1.00 94.31 104 SER A N 1
ATOM 790 C CA . SER A 1 104 ? -2.185 0.951 11.919 1.00 94.31 104 SER A CA 1
ATOM 791 C C . SER A 1 104 ? -3.616 1.160 12.425 1.00 94.31 104 SER A C 1
ATOM 793 O O . SER A 1 104 ? -3.986 0.642 13.481 1.00 94.31 104 SER A O 1
ATOM 795 N N . CYS A 1 105 ? -4.454 1.830 11.627 1.00 93.44 105 CYS A N 1
ATOM 796 C CA . CYS A 1 105 ? -5.877 2.009 11.902 1.00 93.44 105 CYS A CA 1
ATOM 797 C C . CYS A 1 105 ? -6.606 0.656 12.011 1.00 93.44 105 CYS A C 1
ATOM 799 O O . CYS A 1 105 ? -7.286 0.401 13.006 1.00 93.44 105 CYS A O 1
ATOM 801 N N . ALA A 1 106 ? -6.383 -0.255 11.055 1.00 93.94 106 ALA A N 1
ATOM 802 C CA . ALA A 1 106 ? -6.935 -1.613 11.080 1.00 93.94 106 ALA A CA 1
ATOM 803 C C . ALA A 1 106 ? -6.518 -2.386 12.339 1.00 93.94 106 ALA A C 1
ATOM 805 O O . ALA A 1 106 ? -7.340 -3.050 12.969 1.00 93.94 106 ALA A O 1
ATOM 806 N N . GLY A 1 107 ? -5.241 -2.290 12.725 1.00 94.19 107 GLY A N 1
ATOM 807 C CA . GLY A 1 107 ? -4.704 -2.933 13.921 1.00 94.19 107 GLY A CA 1
ATOM 808 C C . GLY A 1 107 ? -5.383 -2.445 15.199 1.00 94.19 107 GLY A C 1
ATOM 809 O O . GLY A 1 107 ? -5.771 -3.264 16.031 1.00 94.19 107 GLY A O 1
ATOM 810 N N . ARG A 1 108 ? -5.595 -1.130 15.321 1.00 94.25 108 ARG A N 1
ATOM 811 C CA . ARG A 1 108 ? -6.299 -0.530 16.464 1.00 94.25 108 ARG A CA 1
ATOM 812 C C . ARG A 1 108 ? -7.791 -0.884 16.498 1.00 94.25 108 ARG A C 1
ATOM 814 O O . ARG A 1 108 ? -8.318 -1.177 17.568 1.00 94.25 108 ARG A O 1
ATOM 821 N N . LEU A 1 109 ? -8.471 -0.932 15.348 1.00 93.12 109 LEU A N 1
ATOM 822 C CA . LEU A 1 109 ? -9.859 -1.419 15.286 1.00 93.12 109 LEU A CA 1
ATOM 823 C C . LEU A 1 109 ? -9.962 -2.888 15.695 1.00 93.12 109 LEU A C 1
ATOM 825 O O . LEU A 1 109 ? -10.861 -3.244 16.451 1.00 93.12 109 LEU A O 1
ATOM 829 N N . ARG A 1 110 ? -9.025 -3.737 15.252 1.00 94.00 110 ARG A N 1
ATOM 830 C CA . ARG A 1 110 ? -8.987 -5.153 15.647 1.00 94.00 110 ARG A CA 1
ATOM 831 C C . ARG A 1 110 ? -8.742 -5.323 17.140 1.00 94.00 110 ARG A C 1
ATOM 833 O O . ARG A 1 110 ? -9.372 -6.179 17.753 1.00 94.00 110 ARG A O 1
ATOM 840 N N . SER A 1 111 ? -7.854 -4.525 17.741 1.00 94.06 111 SER A N 1
ATOM 841 C CA . SER A 1 111 ? -7.658 -4.577 19.195 1.00 94.06 111 SER A CA 1
ATOM 842 C C . SER A 1 111 ? -8.916 -4.162 19.953 1.00 94.06 111 SER A C 1
ATOM 844 O O . SER A 1 111 ? -9.237 -4.786 20.961 1.00 94.06 111 SER A O 1
ATOM 846 N N . LEU A 1 112 ? -9.659 -3.175 19.441 1.00 92.62 112 LEU A N 1
ATOM 847 C CA . LEU A 1 112 ? -10.920 -2.729 20.031 1.00 92.62 112 LEU A CA 1
ATOM 848 C C . LEU A 1 112 ? -12.028 -3.793 19.906 1.00 92.62 112 LEU A C 1
ATOM 850 O O . LEU A 1 112 ? -12.690 -4.109 20.893 1.00 92.62 112 LEU A O 1
ATOM 854 N N . GLU A 1 113 ? -12.183 -4.405 18.725 1.00 92.75 113 GLU A N 1
ATOM 855 C CA . GLU A 1 113 ? -13.117 -5.519 18.487 1.00 92.75 113 GLU A CA 1
ATOM 856 C C . GLU A 1 113 ? -12.816 -6.703 19.421 1.00 92.75 113 GLU A C 1
ATOM 858 O O . GLU A 1 113 ? -13.721 -7.265 20.041 1.00 92.75 113 GLU A O 1
ATOM 863 N N . LEU A 1 114 ? -11.536 -7.060 19.575 1.00 91.69 114 LEU A N 1
ATOM 864 C CA . LEU A 1 114 ? -11.106 -8.112 20.498 1.00 91.69 114 LEU A CA 1
ATOM 865 C C . LEU A 1 114 ? -11.359 -7.734 21.964 1.00 91.69 114 LEU A C 1
ATOM 867 O O . LEU A 1 114 ? -11.779 -8.590 22.740 1.00 91.69 114 LEU A O 1
ATOM 871 N N . GLY A 1 115 ? -11.139 -6.473 22.348 1.00 90.38 115 GLY A N 1
ATOM 872 C CA . GLY A 1 115 ? -11.408 -5.972 23.700 1.00 90.38 115 GLY A CA 1
ATOM 873 C C . GLY A 1 115 ? -12.889 -6.048 24.082 1.00 90.38 115 GLY A C 1
ATOM 874 O O . GLY A 1 115 ? -13.217 -6.470 25.197 1.00 90.38 115 GLY A O 1
ATOM 875 N N . LEU A 1 116 ? -13.774 -5.718 23.135 1.00 89.12 116 LEU A N 1
ATOM 876 C CA . LEU A 1 116 ? -15.226 -5.850 23.277 1.00 89.12 116 LEU A CA 1
ATOM 877 C C . LEU A 1 116 ? -15.656 -7.318 23.399 1.00 89.12 116 LEU A C 1
ATOM 879 O O . LEU A 1 116 ? -16.328 -7.678 24.369 1.00 89.12 116 LEU A O 1
ATOM 883 N N . ARG A 1 117 ? -15.190 -8.183 22.486 1.00 88.75 117 ARG A N 1
ATOM 884 C CA . ARG A 1 117 ? -15.550 -9.614 22.465 1.00 88.75 117 ARG A CA 1
ATOM 885 C C . ARG A 1 117 ? -15.046 -10.386 23.677 1.00 88.75 117 ARG A C 1
ATOM 887 O O . ARG A 1 117 ? -15.761 -11.217 24.227 1.00 88.75 117 ARG A O 1
ATOM 894 N N . LEU A 1 118 ? -13.822 -10.110 24.124 1.00 90.56 118 LEU A N 1
ATOM 895 C CA . LEU A 1 118 ? -13.227 -10.773 25.290 1.00 90.56 118 LEU A CA 1
ATOM 896 C C . LEU A 1 118 ? -13.730 -10.194 26.626 1.00 90.56 118 LEU A C 1
ATOM 898 O O . LEU A 1 118 ? -13.233 -10.582 27.680 1.00 90.56 118 LEU A O 1
ATOM 902 N N . THR A 1 119 ? -14.729 -9.300 26.593 1.00 74.25 119 THR A N 1
ATOM 903 C CA . THR A 1 119 ? -15.389 -8.691 27.765 1.00 74.25 119 THR A CA 1
ATOM 904 C C . THR A 1 119 ? -14.416 -7.969 28.704 1.00 74.25 119 THR A C 1
ATOM 906 O O . THR A 1 119 ? -14.633 -7.904 29.909 1.00 74.25 119 THR A O 1
ATOM 909 N N . ARG A 1 120 ? -13.324 -7.416 28.159 1.00 74.19 120 ARG A N 1
ATOM 910 C CA . ARG A 1 120 ? -12.335 -6.661 28.945 1.00 74.19 120 ARG A CA 1
ATOM 911 C C . ARG A 1 120 ? -12.574 -5.154 28.934 1.00 74.19 120 ARG A C 1
ATOM 913 O O . ARG A 1 120 ? -12.068 -4.487 29.826 1.00 74.19 120 ARG A O 1
ATOM 920 N N . LEU A 1 121 ? -13.335 -4.641 27.966 1.00 83.50 121 LEU A N 1
ATOM 921 C CA . LEU A 1 121 ? -13.675 -3.221 27.852 1.00 83.50 121 LEU A CA 1
ATOM 922 C C . LEU A 1 121 ? -15.156 -2.971 28.142 1.00 83.50 121 LEU A C 1
ATOM 924 O O . LEU A 1 121 ? -16.029 -3.702 27.653 1.00 83.50 121 LEU A O 1
ATOM 928 N N . SER A 1 122 ? -15.437 -1.905 28.892 1.00 88.44 122 SER A N 1
ATOM 929 C CA . SER A 1 122 ? -16.801 -1.398 29.026 1.00 88.44 122 SER A CA 1
ATOM 930 C C . SER A 1 122 ? -17.277 -0.768 27.703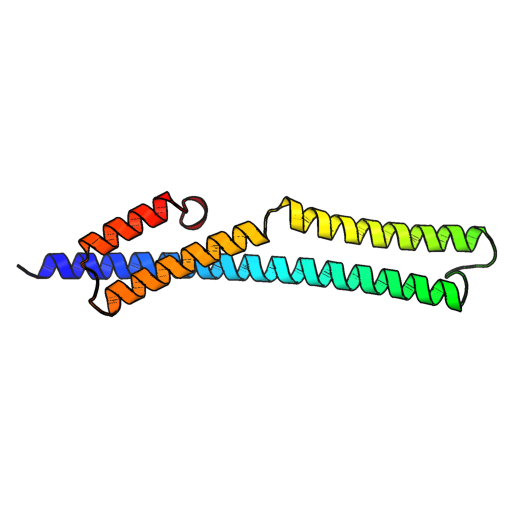 1.00 88.44 122 SER A C 1
ATOM 932 O O . SER A 1 122 ? -16.464 -0.240 26.938 1.00 88.44 122 SER A O 1
ATOM 934 N N . PRO A 1 123 ? -18.589 -0.787 27.399 1.00 86.75 123 PRO A N 1
ATOM 935 C CA . PRO A 1 123 ? -19.116 -0.147 26.194 1.00 86.75 123 PRO A CA 1
ATOM 936 C C . PRO A 1 123 ? -18.795 1.353 26.111 1.00 86.75 123 PRO A C 1
ATOM 938 O O . PRO A 1 123 ? -18.586 1.857 25.011 1.00 86.75 123 PRO A O 1
ATOM 941 N N . GLN A 1 124 ? -18.713 2.051 27.253 1.00 88.69 124 GLN A N 1
ATOM 942 C CA . GLN A 1 124 ? -18.377 3.478 27.297 1.00 88.69 124 GLN A CA 1
ATOM 943 C C . GLN A 1 124 ? -16.908 3.752 26.950 1.00 88.69 124 GLN A C 1
ATOM 945 O O . GLN A 1 124 ? -16.611 4.673 26.189 1.00 88.69 124 GLN A O 1
ATOM 950 N N . GLU A 1 125 ? -15.981 2.950 27.480 1.00 90.19 125 GLU A N 1
ATOM 951 C CA . GLU A 1 125 ? -14.560 3.056 27.121 1.00 90.19 125 GLU A CA 1
ATOM 952 C C . GLU A 1 125 ? -14.360 2.732 25.643 1.00 90.19 125 GLU A C 1
ATOM 954 O O . GLU A 1 125 ? -13.671 3.466 24.939 1.00 90.19 125 GLU A O 1
ATOM 959 N N . ALA A 1 126 ? -15.036 1.691 25.145 1.00 89.31 126 ALA A N 1
ATOM 960 C CA . ALA A 1 126 ? -14.943 1.303 23.747 1.00 89.31 126 ALA A CA 1
ATOM 961 C C . ALA A 1 126 ? -15.474 2.385 22.798 1.00 89.31 126 ALA A C 1
ATOM 963 O O . ALA A 1 126 ? -14.848 2.646 21.773 1.00 89.31 126 ALA A O 1
ATOM 964 N N . SER A 1 127 ? -16.591 3.046 23.133 1.00 91.75 127 SER A N 1
ATOM 965 C CA . SER A 1 127 ? -17.086 4.173 22.334 1.00 91.75 127 SER A CA 1
ATOM 966 C C . SER A 1 127 ? -16.119 5.350 22.338 1.00 91.75 127 SER A C 1
ATOM 968 O O . SER A 1 127 ? -15.886 5.946 21.291 1.00 91.75 127 SER A O 1
ATOM 970 N N . HIS A 1 128 ? -15.517 5.658 23.487 1.00 93.38 128 HIS A N 1
ATOM 971 C CA . HIS A 1 128 ? -14.575 6.766 23.600 1.00 93.38 128 HIS A CA 1
ATOM 972 C C . HIS A 1 128 ? -13.279 6.494 22.818 1.00 93.38 128 HIS A C 1
ATOM 974 O O . HIS A 1 128 ? -12.825 7.346 22.056 1.00 93.38 128 HIS A O 1
ATOM 980 N N . GLU A 1 129 ? -12.705 5.291 22.935 1.00 91.88 129 GLU A N 1
ATOM 981 C CA . GLU A 1 129 ? -11.543 4.890 22.130 1.00 91.88 129 GLU A CA 1
ATOM 982 C C . GLU A 1 129 ? -11.859 4.883 20.631 1.00 91.88 129 GLU A C 1
ATOM 984 O O . GLU A 1 129 ? -11.044 5.314 19.813 1.00 91.88 129 GLU A O 1
ATOM 989 N N . TYR A 1 130 ? -13.058 4.434 20.261 1.00 92.62 130 TYR A N 1
ATOM 990 C CA . TYR A 1 130 ? -13.516 4.439 18.879 1.00 92.62 130 TYR A CA 1
ATOM 991 C C . TYR A 1 130 ? -13.639 5.858 18.305 1.00 92.62 130 TYR A C 1
ATOM 993 O O . TYR A 1 130 ? -13.170 6.115 17.195 1.00 92.62 130 TYR A O 1
ATOM 1001 N N . GLU A 1 131 ? -14.210 6.800 19.057 1.00 91.88 131 GLU A N 1
ATOM 1002 C CA . GLU A 1 131 ? -14.299 8.209 18.654 1.00 91.88 131 GLU A CA 1
ATOM 1003 C C . GLU A 1 131 ? -12.915 8.846 18.500 1.00 91.88 131 GLU A C 1
ATOM 1005 O O . GLU A 1 131 ? -12.647 9.515 17.498 1.00 91.88 131 GLU A O 1
ATOM 1010 N N . GLN A 1 132 ? -12.000 8.580 19.437 1.00 93.50 132 GLN A N 1
ATOM 1011 C CA . GLN A 1 132 ? -10.610 9.023 19.323 1.00 93.50 132 GLN A CA 1
ATOM 1012 C C . GLN A 1 132 ? -9.926 8.446 18.081 1.00 93.50 132 GLN A C 1
ATOM 1014 O O . GLN A 1 132 ? -9.145 9.136 17.416 1.00 93.50 132 GLN A O 1
ATOM 1019 N N . LEU A 1 133 ? -10.225 7.192 17.737 1.00 92.50 133 LEU A N 1
ATOM 1020 C CA . LEU A 1 133 ? -9.689 6.563 16.543 1.00 92.50 133 LEU A CA 1
ATOM 1021 C C . LEU A 1 133 ? -10.196 7.243 15.267 1.00 92.50 133 LEU A C 1
ATOM 1023 O O . LEU A 1 133 ? -9.389 7.552 14.391 1.00 92.50 133 LEU A O 1
ATOM 1027 N N . ILE A 1 134 ? -11.499 7.521 15.179 1.00 91.31 134 ILE A N 1
ATOM 1028 C CA . ILE A 1 134 ? -12.090 8.249 14.047 1.00 91.31 134 ILE A CA 1
ATOM 1029 C C . ILE A 1 134 ? -11.464 9.637 13.917 1.00 91.31 134 ILE A C 1
ATOM 1031 O O . ILE A 1 134 ? -11.096 10.041 12.816 1.00 91.31 134 ILE A O 1
ATOM 1035 N N . ALA A 1 135 ? -11.290 10.346 15.035 1.00 92.12 135 ALA A N 1
ATOM 1036 C CA . ALA A 1 135 ? -10.663 11.663 15.047 1.00 92.12 135 ALA A CA 1
ATOM 1037 C C . ALA A 1 135 ? -9.193 11.623 14.592 1.00 92.12 135 ALA A C 1
ATOM 1039 O O . ALA A 1 135 ? -8.718 12.558 13.950 1.00 92.12 135 ALA A O 1
ATOM 1040 N N . THR A 1 136 ? -8.477 10.535 14.893 1.00 91.62 136 THR A N 1
ATOM 1041 C CA . THR A 1 136 ? -7.070 10.355 14.499 1.00 91.62 136 THR A CA 1
ATOM 1042 C C . THR A 1 136 ? -6.923 9.956 13.026 1.00 91.62 136 THR A C 1
ATOM 1044 O O . THR A 1 136 ? -5.956 10.357 12.379 1.00 91.62 136 THR A O 1
ATOM 1047 N N . TYR A 1 137 ? -7.871 9.184 12.481 1.00 90.69 137 TYR A N 1
ATOM 1048 C CA . TYR A 1 137 ? -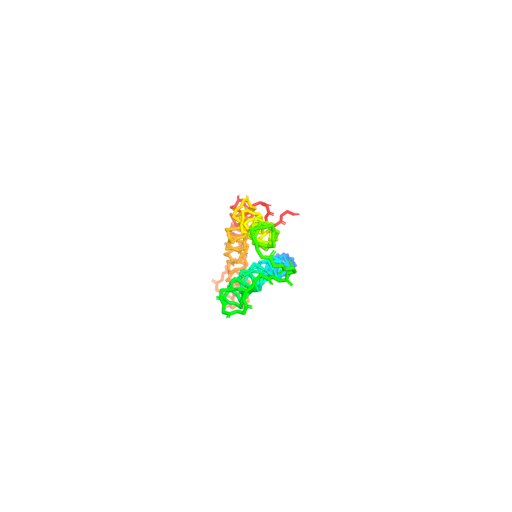7.816 8.628 11.121 1.00 90.69 137 TYR A CA 1
ATOM 1049 C C . TYR A 1 137 ? -9.049 8.990 10.265 1.00 90.69 137 TYR A C 1
ATOM 1051 O O . TYR A 1 137 ? -9.709 8.095 9.722 1.00 90.69 137 TYR A O 1
ATOM 1059 N N . PRO A 1 138 ? -9.365 10.286 10.079 1.00 85.56 138 PRO A N 1
ATOM 1060 C CA . PRO A 1 138 ? -10.576 10.700 9.374 1.00 85.56 138 PRO A CA 1
ATOM 1061 C C . PRO A 1 138 ? -10.571 10.277 7.899 1.00 85.56 138 PRO A C 1
ATOM 1063 O O . PRO A 1 138 ? -11.605 9.892 7.367 1.00 85.56 138 PRO A O 1
ATOM 1066 N N . GLU A 1 139 ? -9.408 10.268 7.238 1.00 81.94 139 GLU A N 1
ATOM 1067 C CA . GLU A 1 139 ? -9.294 9.891 5.819 1.00 81.94 139 GLU A CA 1
ATOM 1068 C C . GLU A 1 139 ? -9.437 8.381 5.548 1.00 81.94 139 GLU A C 1
ATOM 1070 O O . GLU A 1 139 ? -9.550 7.960 4.390 1.00 81.94 139 GLU A O 1
ATOM 1075 N N . ASP A 1 140 ? -9.384 7.547 6.590 1.00 77.81 140 ASP A N 1
ATOM 1076 C CA . ASP A 1 140 ? -9.453 6.088 6.467 1.00 77.81 140 ASP A CA 1
ATOM 1077 C C . ASP A 1 140 ? -10.818 5.505 6.834 1.00 77.81 140 ASP A C 1
ATOM 1079 O O . ASP A 1 140 ? -11.165 4.446 6.307 1.00 77.81 140 ASP A O 1
ATOM 1083 N N . ILE A 1 141 ? -11.584 6.194 7.687 1.00 71.69 141 ILE A N 1
ATOM 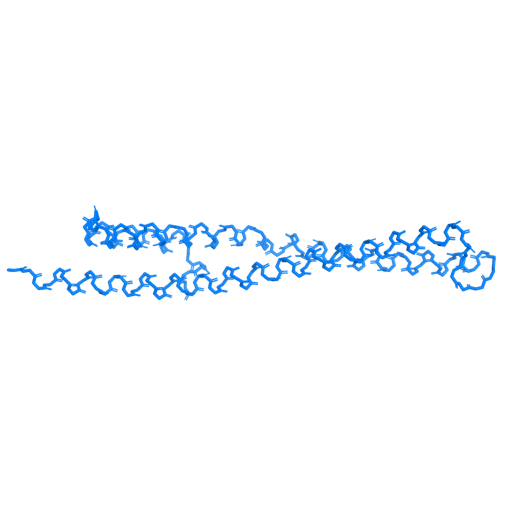1084 C CA . ILE A 1 141 ? -12.877 5.722 8.208 1.00 71.69 141 ILE A CA 1
ATOM 1085 C C . ILE A 1 141 ? -14.083 6.459 7.583 1.00 71.69 141 ILE A C 1
ATOM 1087 O O . ILE A 1 141 ? -15.195 5.926 7.639 1.00 71.69 141 ILE A O 1
ATOM 1091 N N . ALA A 1 142 ? -13.886 7.639 6.975 1.00 59.94 142 ALA A N 1
ATOM 1092 C CA . ALA A 1 142 ? -14.932 8.373 6.243 1.00 59.94 142 ALA A CA 1
ATOM 1093 C C . ALA A 1 142 ? -15.365 7.655 4.951 1.00 59.94 142 ALA A C 1
ATOM 1095 O O . ALA A 1 142 ? -16.594 7.569 4.721 1.00 59.94 142 ALA A O 1
#